Protein AF-A0A1V9QRN5-F1 (afdb_monomer_lite)

pLDDT: mean 92.98, std 9.52, range [42.5, 98.44]

Structure (mmCIF, N/CA/C/O backbone):
data_AF-A0A1V9QRN5-F1
#
_entry.id   AF-A0A1V9QRN5-F1
#
loop_
_atom_site.group_PDB
_atom_site.id
_atom_site.type_symbol
_atom_site.label_atom_id
_atom_site.label_alt_id
_atom_site.label_comp_id
_atom_site.label_asym_id
_atom_site.label_entity_id
_atom_site.label_seq_id
_atom_site.pdbx_PDB_ins_code
_atom_site.Cartn_x
_atom_site.Cartn_y
_atom_site.Cartn_z
_atom_site.occupancy
_atom_site.B_iso_or_equiv
_atom_site.auth_seq_id
_atom_site.auth_comp_id
_atom_site.auth_asym_id
_atom_site.auth_atom_id
_atom_site.pdbx_PDB_model_num
ATOM 1 N N . MET A 1 1 ? -8.499 -11.052 21.221 1.00 52.09 1 MET A N 1
ATOM 2 C CA . MET A 1 1 ? -7.236 -10.280 21.320 1.00 52.09 1 MET A CA 1
ATOM 3 C C . MET A 1 1 ? -6.297 -10.423 20.115 1.00 52.09 1 MET A C 1
ATOM 5 O O . MET A 1 1 ? -5.661 -9.437 19.783 1.00 52.09 1 MET A O 1
ATOM 9 N N . LEU A 1 2 ? -6.206 -11.569 19.418 1.00 62.78 2 LEU A N 1
ATOM 10 C CA . LEU A 1 2 ? -5.255 -11.760 18.296 1.00 62.78 2 LEU A CA 1
ATOM 11 C C . LEU A 1 2 ? -5.504 -10.885 17.044 1.00 62.78 2 LEU A C 1
ATOM 13 O O . LEU A 1 2 ? -4.561 -10.585 16.314 1.00 62.78 2 LEU A O 1
ATOM 17 N N . TYR A 1 3 ? -6.746 -10.463 16.788 1.00 76.75 3 TYR A N 1
ATOM 18 C CA . TYR A 1 3 ? -7.107 -9.737 15.561 1.00 76.75 3 TYR A CA 1
ATOM 19 C C . TYR A 1 3 ? -6.719 -8.249 15.584 1.00 76.75 3 TYR A C 1
ATOM 21 O O . TYR A 1 3 ? -6.233 -7.743 14.575 1.00 76.75 3 TYR A O 1
ATOM 29 N N . ASN A 1 4 ? -6.800 -7.580 16.741 1.00 78.38 4 ASN A N 1
ATOM 30 C CA . ASN A 1 4 ? -6.390 -6.174 16.878 1.00 78.38 4 ASN A CA 1
ATOM 31 C C . ASN A 1 4 ? -4.873 -6.011 16.678 1.00 78.38 4 ASN A C 1
ATOM 33 O O . ASN A 1 4 ? -4.435 -5.037 16.074 1.00 78.38 4 ASN A O 1
ATOM 37 N N . LEU A 1 5 ? -4.064 -6.987 17.117 1.00 86.19 5 LEU A N 1
ATOM 38 C CA . LEU A 1 5 ? -2.610 -6.953 16.929 1.00 86.19 5 LEU A CA 1
ATOM 39 C C . LEU A 1 5 ? -2.227 -7.041 15.445 1.00 86.19 5 LEU A C 1
ATOM 41 O O . LEU A 1 5 ? -1.400 -6.261 14.980 1.00 86.19 5 LEU A O 1
ATOM 45 N N . LYS A 1 6 ? -2.859 -7.950 14.691 1.00 92.12 6 LYS A N 1
ATOM 46 C CA . LYS A 1 6 ? -2.641 -8.074 13.241 1.00 92.12 6 LYS A CA 1
ATOM 47 C C . LYS A 1 6 ? -3.101 -6.823 12.493 1.00 92.12 6 LYS A C 1
ATOM 49 O O . LYS A 1 6 ? -2.377 -6.331 11.633 1.00 92.12 6 LYS A O 1
ATOM 54 N N . LEU A 1 7 ? -4.261 -6.276 12.865 1.00 94.75 7 LEU A N 1
ATOM 55 C CA . LEU A 1 7 ? -4.785 -5.037 12.290 1.00 94.75 7 LEU A CA 1
ATOM 56 C C . LEU A 1 7 ? -3.834 -3.860 12.550 1.00 94.75 7 LEU A C 1
ATOM 58 O O . LEU A 1 7 ? -3.527 -3.103 11.634 1.00 94.75 7 LEU A O 1
ATOM 62 N N . ARG A 1 8 ? -3.289 -3.758 13.771 1.00 95.75 8 ARG A N 1
ATOM 63 C CA . ARG A 1 8 ? -2.294 -2.742 14.141 1.00 95.75 8 ARG A CA 1
ATOM 64 C C . ARG A 1 8 ? -0.999 -2.898 13.356 1.00 95.75 8 ARG A C 1
ATOM 66 O O . ARG A 1 8 ? -0.458 -1.904 12.884 1.00 95.75 8 ARG A O 1
ATOM 73 N N . GLN A 1 9 ? -0.498 -4.123 13.221 1.00 94.62 9 GLN A N 1
ATOM 74 C CA . GLN A 1 9 ? 0.712 -4.399 12.449 1.00 94.62 9 GLN A CA 1
ATOM 75 C C . GLN A 1 9 ? 0.540 -3.992 10.985 1.00 94.62 9 GLN A C 1
ATOM 77 O O . GLN A 1 9 ? 1.388 -3.282 10.461 1.00 94.62 9 GLN A O 1
ATOM 82 N N . ALA A 1 10 ? -0.571 -4.370 10.351 1.00 95.06 10 ALA A N 1
ATOM 83 C CA . ALA A 1 10 ? -0.856 -4.016 8.964 1.00 95.06 10 ALA A CA 1
ATOM 84 C C . ALA A 1 10 ? -1.135 -2.513 8.767 1.00 95.06 10 ALA A C 1
ATOM 86 O O . ALA A 1 10 ? -0.766 -1.951 7.739 1.00 95.06 10 ALA A O 1
ATOM 87 N N . PHE A 1 11 ? -1.726 -1.840 9.759 1.00 96.12 11 PHE A N 1
ATOM 88 C CA . PHE A 1 11 ? -1.852 -0.381 9.768 1.00 96.12 11 PHE A CA 1
ATOM 89 C C . PHE A 1 11 ? -0.480 0.307 9.818 1.00 96.12 11 PHE A C 1
ATOM 91 O O . PHE A 1 11 ? -0.211 1.219 9.041 1.00 96.12 11 PHE A O 1
ATOM 98 N N . ASN A 1 12 ? 0.407 -0.153 10.703 1.00 95.75 12 ASN A N 1
ATOM 99 C CA . ASN A 1 12 ? 1.768 0.372 10.833 1.00 95.75 12 ASN A CA 1
ATOM 100 C C . ASN A 1 12 ? 2.654 0.049 9.618 1.00 95.75 12 ASN A C 1
ATOM 102 O O . ASN A 1 12 ? 3.561 0.815 9.314 1.00 95.75 12 ASN A O 1
ATOM 106 N N . ASP A 1 13 ? 2.379 -1.055 8.924 1.00 95.44 13 ASP A N 1
ATOM 107 C CA . ASP A 1 13 ? 3.045 -1.461 7.678 1.00 95.44 13 ASP A CA 1
ATOM 108 C C . ASP A 1 13 ? 2.444 -0.792 6.429 1.00 95.44 13 ASP A C 1
ATOM 110 O O . ASP A 1 13 ? 2.807 -1.130 5.312 1.00 95.44 13 ASP A O 1
ATOM 114 N N . GLU A 1 14 ? 1.504 0.146 6.596 1.00 95.50 14 GLU A N 1
ATOM 115 C CA . GLU A 1 14 ? 0.865 0.891 5.498 1.00 95.50 14 GLU A CA 1
ATOM 116 C C . GLU A 1 14 ? 0.022 0.029 4.540 1.00 95.50 14 GLU A C 1
ATOM 118 O O . GLU A 1 14 ? -0.428 0.499 3.492 1.00 95.50 14 GLU A O 1
ATOM 123 N N . LYS A 1 15 ? -0.259 -1.220 4.928 1.00 95.44 15 LYS A N 1
ATOM 124 C CA . LYS A 1 15 ? -1.118 -2.144 4.182 1.00 95.44 15 LYS A CA 1
ATOM 125 C C . LYS A 1 15 ? -2.592 -1.767 4.289 1.00 95.44 15 LYS A C 1
ATOM 127 O O . LYS A 1 15 ? -3.331 -1.908 3.318 1.00 95.44 15 LYS A O 1
ATOM 132 N N . TYR A 1 16 ? -3.025 -1.281 5.452 1.00 96.12 16 TYR A N 1
ATOM 133 C CA . TYR A 1 16 ? -4.402 -0.834 5.663 1.00 96.12 16 TYR A CA 1
ATOM 134 C C . TYR A 1 16 ? -4.445 0.637 6.058 1.00 96.12 16 TYR A C 1
ATOM 136 O O . TYR A 1 16 ? -3.956 1.026 7.117 1.00 96.12 16 TYR A O 1
ATOM 144 N N . ASN A 1 17 ? -5.078 1.446 5.220 1.00 95.31 17 ASN A N 1
ATOM 145 C CA . ASN A 1 17 ? -5.406 2.845 5.478 1.00 95.31 17 ASN A CA 1
ATOM 146 C C . ASN A 1 17 ? -6.889 2.989 5.852 1.00 95.31 17 ASN A C 1
ATOM 148 O O . ASN A 1 17 ? -7.236 3.799 6.709 1.00 95.31 17 ASN A O 1
ATOM 152 N N . THR A 1 18 ? -7.753 2.158 5.263 1.00 97.06 18 THR A N 1
ATOM 153 C CA . THR A 1 18 ? -9.206 2.190 5.474 1.00 97.06 18 THR A CA 1
ATOM 154 C C . THR A 1 18 ? -9.734 0.884 6.064 1.00 97.06 18 THR A C 1
ATOM 156 O O . THR A 1 18 ? -9.129 -0.185 5.927 1.00 97.06 18 THR A O 1
ATOM 159 N N . ILE A 1 19 ? -10.915 0.950 6.682 1.00 97.25 19 ILE A N 1
ATOM 160 C CA . ILE A 1 19 ? -11.643 -0.240 7.150 1.00 97.25 19 ILE A CA 1
ATOM 161 C C . ILE A 1 19 ? -11.963 -1.165 5.967 1.00 97.25 19 ILE A C 1
ATOM 163 O O . ILE A 1 19 ? -11.829 -2.381 6.085 1.00 97.25 19 ILE A O 1
ATOM 167 N N . SER A 1 20 ? -12.328 -0.605 4.811 1.00 96.19 20 SER A N 1
ATOM 168 C CA . SER A 1 20 ? -12.669 -1.374 3.609 1.00 96.19 20 SER A CA 1
ATOM 169 C C . SER A 1 20 ? -11.482 -2.170 3.059 1.00 96.19 20 SER A C 1
ATOM 171 O O . SER A 1 20 ? -11.657 -3.317 2.653 1.00 96.19 20 SER A O 1
ATOM 173 N N . GLN A 1 21 ? -10.267 -1.609 3.091 1.00 95.06 21 GLN A N 1
ATOM 174 C CA . GLN A 1 21 ? -9.046 -2.323 2.694 1.00 95.06 21 GLN A CA 1
ATOM 175 C C . GLN A 1 21 ? -8.782 -3.522 3.611 1.00 95.06 21 GLN A C 1
ATOM 177 O O . GLN A 1 21 ? -8.569 -4.636 3.133 1.00 95.06 21 GLN A O 1
ATOM 182 N N . ALA A 1 22 ? -8.870 -3.312 4.926 1.00 95.38 22 ALA A N 1
ATOM 183 C CA . ALA A 1 22 ? -8.710 -4.380 5.905 1.00 95.38 22 ALA A CA 1
ATOM 184 C C . ALA A 1 22 ? -9.814 -5.449 5.791 1.00 95.38 22 ALA A C 1
ATOM 186 O O . ALA A 1 22 ? -9.524 -6.642 5.849 1.00 95.38 22 ALA A O 1
ATOM 187 N N . ALA A 1 23 ? -11.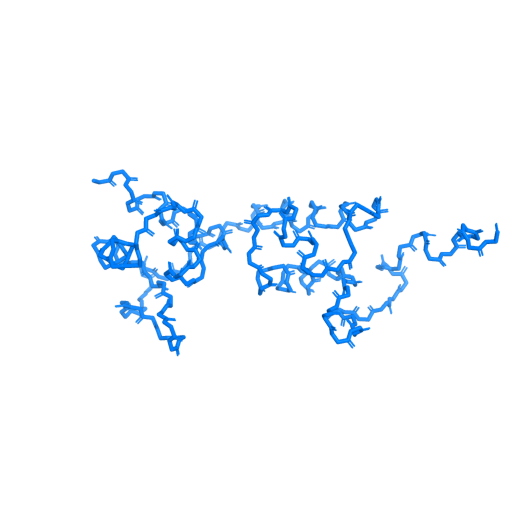071 -5.056 5.577 1.00 95.44 23 ALA A N 1
ATOM 188 C CA . ALA A 1 23 ? -12.186 -5.979 5.360 1.00 95.44 23 ALA A CA 1
ATOM 189 C C . ALA A 1 23 ? -11.969 -6.853 4.115 1.00 95.44 23 ALA A C 1
ATOM 191 O O . ALA A 1 23 ? -12.091 -8.075 4.192 1.00 95.44 23 ALA A O 1
ATOM 192 N N . LYS A 1 24 ? -11.557 -6.244 2.994 1.00 93.06 24 LYS A N 1
ATOM 193 C CA . LYS A 1 24 ? -11.262 -6.954 1.742 1.00 93.06 24 LYS A CA 1
ATOM 194 C C . LYS A 1 24 ? -10.138 -7.980 1.903 1.00 93.06 24 LYS A C 1
ATOM 196 O O . LYS A 1 24 ? -10.293 -9.109 1.454 1.00 93.06 24 LYS A O 1
ATOM 201 N N . ASP A 1 25 ? -9.026 -7.602 2.532 1.00 91.44 25 ASP A N 1
ATOM 202 C CA . ASP A 1 25 ? -7.854 -8.482 2.676 1.00 91.44 25 ASP A CA 1
ATOM 203 C C . ASP A 1 25 ? -8.083 -9.601 3.703 1.00 91.44 25 ASP A C 1
ATOM 205 O O . ASP A 1 25 ? -7.593 -10.714 3.537 1.00 91.44 25 ASP A O 1
ATOM 209 N N . THR A 1 26 ? -8.849 -9.329 4.763 1.00 91.56 26 THR A N 1
ATOM 210 C CA . THR A 1 26 ? -9.098 -10.310 5.831 1.00 91.56 26 THR A CA 1
ATOM 211 C C . THR A 1 26 ? -10.314 -11.207 5.580 1.00 91.56 26 THR A C 1
ATOM 213 O O . THR A 1 26 ? -10.463 -12.220 6.262 1.00 91.56 26 THR A O 1
ATOM 216 N N . GLY A 1 27 ? -11.193 -10.841 4.640 1.00 93.31 27 GLY A N 1
ATOM 217 C CA . GLY A 1 27 ? -12.444 -11.547 4.344 1.00 93.31 27 GLY A CA 1
ATOM 218 C C . GLY A 1 27 ? -13.568 -11.311 5.361 1.00 93.31 27 GLY A C 1
ATOM 219 O O . GLY A 1 27 ? -14.633 -11.918 5.250 1.00 93.31 27 GLY A O 1
ATOM 220 N N . TYR A 1 28 ? -13.360 -10.439 6.352 1.00 95.19 28 TYR A N 1
ATOM 221 C CA . TYR A 1 28 ? -14.383 -10.084 7.335 1.00 95.19 28 TYR A CA 1
ATOM 222 C C . TYR A 1 28 ? -15.241 -8.912 6.867 1.00 95.19 28 TYR A C 1
ATOM 224 O O . TYR A 1 28 ? -14.849 -8.102 6.030 1.00 95.19 28 TYR A O 1
ATOM 232 N N . THR A 1 29 ? -16.429 -8.789 7.458 1.00 96.62 29 THR A N 1
ATOM 233 C CA . THR A 1 29 ? -17.316 -7.662 7.172 1.00 96.62 29 THR A CA 1
ATOM 234 C C . THR A 1 29 ? -16.717 -6.348 7.667 1.00 96.62 29 THR A C 1
ATOM 236 O O . THR A 1 29 ? -15.993 -6.300 8.667 1.00 96.62 29 THR A O 1
ATOM 239 N N . TYR A 1 30 ? -17.104 -5.254 7.010 1.00 97.06 30 TYR A N 1
ATOM 240 C CA . TYR A 1 30 ? -16.744 -3.898 7.418 1.00 97.06 30 TYR A CA 1
ATOM 241 C C . TYR A 1 30 ? -17.038 -3.639 8.906 1.00 97.06 30 TYR A C 1
ATOM 243 O O . TYR A 1 30 ? -16.185 -3.125 9.622 1.00 97.06 30 TYR A O 1
ATOM 251 N N . GLN A 1 31 ? -18.215 -4.048 9.401 1.00 97.06 31 GLN A N 1
ATOM 252 C CA . GLN A 1 31 ? -18.615 -3.827 10.798 1.00 97.06 31 GLN A CA 1
ATOM 253 C C . GLN A 1 31 ? -17.733 -4.589 11.795 1.00 97.06 31 GLN A C 1
ATOM 255 O O . GLN A 1 31 ? -17.407 -4.065 12.860 1.00 97.06 31 GLN A O 1
ATOM 260 N N . THR A 1 32 ? -17.298 -5.800 11.441 1.00 95.81 32 THR A N 1
ATOM 261 C CA . THR A 1 32 ? -16.373 -6.584 12.268 1.00 95.81 32 THR A CA 1
ATOM 262 C C . THR A 1 32 ? -15.014 -5.896 12.371 1.00 95.81 32 THR A C 1
ATOM 264 O O . THR A 1 32 ? -14.501 -5.713 13.474 1.00 95.81 32 THR A O 1
ATOM 267 N N . VAL A 1 33 ? -14.455 -5.447 11.244 1.00 96.81 33 VAL A N 1
ATOM 268 C CA . VAL A 1 33 ? -13.170 -4.730 11.229 1.00 96.81 33 VAL A CA 1
ATOM 269 C C . VAL A 1 33 ? -13.277 -3.379 11.933 1.00 96.81 33 VAL A C 1
ATOM 271 O O . VAL A 1 33 ? -12.390 -3.028 12.706 1.00 96.81 33 VAL A O 1
ATOM 274 N N . LYS A 1 34 ? -14.380 -2.647 11.736 1.00 97.25 34 LYS A N 1
ATOM 275 C CA . LYS A 1 34 ? -14.678 -1.398 12.446 1.00 97.25 34 LYS A CA 1
ATOM 276 C C . LYS A 1 34 ? -14.639 -1.598 13.959 1.00 97.25 34 LYS A C 1
ATOM 278 O O . LYS A 1 34 ? -13.989 -0.825 14.656 1.00 97.25 34 LYS A O 1
ATOM 283 N N . LYS A 1 35 ? -15.283 -2.656 14.463 1.00 96.25 35 LYS A N 1
ATOM 284 C CA . LYS A 1 35 ? -15.253 -2.997 15.889 1.00 96.25 35 LYS A CA 1
ATOM 285 C C . LYS A 1 35 ? -13.829 -3.274 16.373 1.00 96.25 35 LYS A C 1
ATOM 287 O O . LYS A 1 35 ? -13.426 -2.720 17.384 1.00 96.25 35 LYS A O 1
ATOM 292 N N . TRP A 1 36 ? -13.045 -4.063 15.640 1.00 95.69 36 TRP A N 1
ATOM 293 C CA . TRP A 1 36 ? -11.646 -4.330 16.001 1.00 95.69 36 TRP A CA 1
ATOM 294 C C . TRP A 1 36 ? -10.763 -3.084 15.984 1.00 95.69 36 TRP A C 1
ATOM 296 O O . TRP A 1 36 ? -9.886 -2.951 16.834 1.00 95.69 36 TRP A O 1
ATOM 306 N N . ALA A 1 37 ? -10.988 -2.178 15.032 1.00 96.44 37 ALA A N 1
ATOM 307 C CA . ALA A 1 37 ? -10.285 -0.907 14.965 1.00 96.44 37 ALA A CA 1
ATOM 308 C C . ALA A 1 37 ? -10.602 -0.050 16.196 1.00 96.44 37 ALA A C 1
ATOM 310 O O . ALA A 1 37 ? -9.678 0.436 16.833 1.00 96.44 37 ALA A O 1
ATOM 311 N N . ILE A 1 38 ? -11.874 0.053 16.592 1.00 96.25 38 ILE A N 1
ATOM 312 C CA . ILE A 1 38 ? -12.287 0.769 17.810 1.00 96.25 38 ILE A CA 1
ATOM 313 C C . ILE A 1 38 ? -11.701 0.101 19.063 1.00 96.25 38 ILE A C 1
ATOM 315 O O . ILE A 1 38 ? -11.034 0.762 19.853 1.00 96.25 38 ILE A O 1
ATOM 319 N N . ASP A 1 39 ? -11.874 -1.215 19.215 1.00 95.19 39 ASP A N 1
ATOM 320 C CA . ASP A 1 39 ? -11.381 -1.983 20.369 1.00 95.19 39 ASP A CA 1
ATOM 321 C C . ASP A 1 39 ? -9.841 -1.958 20.480 1.00 95.19 39 ASP A C 1
ATOM 323 O O . ASP A 1 39 ? -9.281 -2.169 21.553 1.00 95.19 39 ASP A O 1
ATOM 327 N N . GLY A 1 40 ? -9.138 -1.778 19.358 1.00 94.69 40 GLY A N 1
ATOM 328 C CA . GLY A 1 40 ? -7.677 -1.685 19.276 1.00 94.69 40 GLY A CA 1
ATOM 329 C C . GLY A 1 40 ? -7.134 -0.255 19.217 1.00 94.69 40 GLY A C 1
ATOM 330 O O . GLY A 1 40 ? -5.928 -0.089 18.991 1.00 94.69 40 GLY A O 1
ATOM 331 N N . ASP A 1 41 ? -8.012 0.742 19.353 1.00 96.62 41 ASP A N 1
ATOM 332 C CA . ASP A 1 41 ? -7.721 2.169 19.205 1.00 96.62 41 ASP A CA 1
ATOM 333 C C . ASP A 1 41 ? -6.945 2.487 17.908 1.00 96.62 41 ASP A C 1
ATOM 335 O O . ASP A 1 41 ? -5.937 3.177 17.901 1.00 96.62 41 ASP A O 1
ATOM 339 N N . ILE A 1 42 ? -7.326 1.890 16.778 1.00 97.12 42 ILE A N 1
ATOM 340 C CA . ILE A 1 42 ? -6.616 2.001 15.495 1.00 97.12 42 ILE A CA 1
ATOM 341 C C . ILE A 1 42 ? -7.332 3.024 14.603 1.00 97.12 42 ILE A C 1
ATOM 343 O O . ILE A 1 42 ? -8.463 2.756 14.187 1.00 97.12 42 ILE A O 1
ATOM 347 N N . PRO A 1 43 ? -6.689 4.151 14.243 1.00 97.44 43 PRO A N 1
ATOM 348 C CA . PRO A 1 43 ? -7.298 5.210 13.439 1.00 97.44 43 PRO A CA 1
ATOM 349 C C . PRO A 1 43 ? -7.343 4.854 11.944 1.00 97.44 43 PRO A C 1
ATOM 351 O O . PRO A 1 43 ? -6.715 5.498 11.105 1.00 97.44 43 PRO A O 1
ATOM 354 N N . LEU A 1 44 ? -8.072 3.786 11.601 1.00 97.44 44 LEU A N 1
ATOM 355 C CA . LEU A 1 44 ? -8.443 3.487 10.218 1.00 97.44 44 LEU A CA 1
ATOM 356 C C . LEU A 1 44 ? -9.510 4.468 9.739 1.00 97.44 44 LEU A C 1
ATOM 358 O O . LEU A 1 44 ? -10.397 4.858 10.502 1.00 97.44 44 LEU A O 1
ATOM 362 N N . LEU A 1 45 ? -9.445 4.811 8.456 1.00 97.75 45 LEU A N 1
ATOM 363 C CA . LEU A 1 45 ? -10.426 5.682 7.824 1.00 97.75 45 LEU A CA 1
ATOM 364 C C . LEU A 1 45 ? -11.707 4.915 7.471 1.00 97.75 45 LEU A C 1
ATOM 366 O O . LEU A 1 45 ? -11.666 3.757 7.033 1.00 97.75 45 LEU A O 1
ATOM 370 N N . ASP A 1 46 ? -12.843 5.577 7.654 1.00 96.75 46 ASP A N 1
ATOM 371 C CA . ASP A 1 46 ? -14.145 5.135 7.179 1.00 96.75 46 ASP A CA 1
ATOM 372 C C . ASP A 1 46 ? -14.344 5.433 5.680 1.00 96.75 46 ASP A C 1
ATOM 374 O O . ASP A 1 46 ? -13.418 5.821 4.966 1.00 96.75 46 ASP A O 1
ATOM 378 N N . GLU A 1 47 ? -15.559 5.206 5.180 1.00 94.62 47 GLU A N 1
ATOM 379 C CA . GLU A 1 47 ? -15.917 5.443 3.774 1.00 94.62 47 GLU A CA 1
ATOM 380 C C . GLU A 1 47 ? -15.886 6.924 3.364 1.00 94.62 47 GLU A C 1
ATOM 382 O O . GLU A 1 47 ? -15.770 7.227 2.180 1.00 94.62 47 GLU A O 1
ATOM 387 N N . ASN A 1 48 ? -15.917 7.839 4.336 1.00 95.12 48 ASN A N 1
ATOM 388 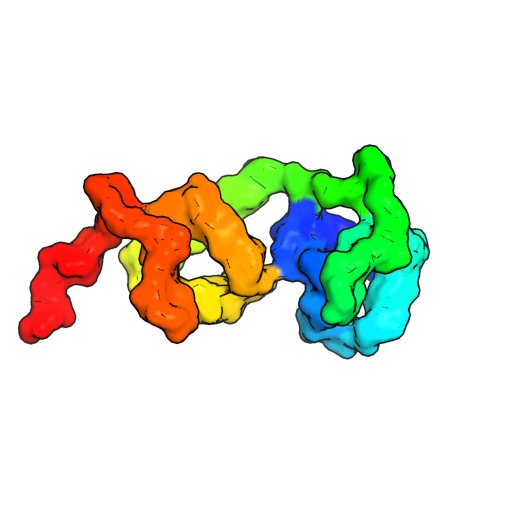C CA . ASN A 1 48 ? -15.846 9.283 4.131 1.00 95.12 48 ASN A CA 1
ATOM 389 C C . ASN A 1 48 ? -14.420 9.826 4.324 1.00 95.12 48 ASN A C 1
ATOM 391 O O . ASN A 1 48 ? -14.224 11.039 4.376 1.00 95.12 48 ASN A O 1
ATOM 395 N N . GLY A 1 49 ? -13.423 8.951 4.495 1.00 94.31 49 GLY A N 1
ATOM 396 C CA . GLY A 1 49 ? -12.050 9.359 4.787 1.00 94.31 49 GLY A CA 1
ATOM 397 C C . GLY A 1 49 ? -11.858 9.908 6.205 1.00 94.31 49 GLY A C 1
ATOM 398 O O . GLY A 1 49 ? -10.846 10.552 6.473 1.00 94.31 49 GLY A O 1
ATOM 399 N N . THR A 1 50 ? -12.801 9.667 7.120 1.00 96.69 50 THR A N 1
ATOM 400 C CA . THR A 1 50 ? -12.723 10.117 8.515 1.00 96.69 50 THR A CA 1
ATOM 401 C C . THR A 1 50 ? -12.179 9.005 9.402 1.00 96.69 50 THR A C 1
ATOM 403 O O . THR A 1 50 ? -12.578 7.848 9.291 1.00 96.69 50 THR A O 1
ATOM 406 N N . SER A 1 51 ? -11.257 9.339 10.305 1.00 97.12 51 SER A N 1
ATOM 407 C CA . SER A 1 51 ? -10.716 8.364 11.255 1.00 97.12 51 SER A CA 1
ATOM 408 C C . SER A 1 51 ? -11.797 7.866 12.217 1.00 97.12 51 SER A C 1
ATOM 410 O O . SER A 1 51 ? -12.495 8.667 12.838 1.00 97.12 51 SER A O 1
ATOM 412 N N . ILE A 1 52 ? -11.904 6.545 12.385 1.00 96.56 52 ILE A N 1
ATOM 413 C CA . ILE A 1 52 ? -12.960 5.936 13.208 1.00 96.56 52 ILE A CA 1
ATOM 414 C C . ILE A 1 52 ? -12.749 6.105 14.718 1.00 96.56 52 ILE A C 1
ATOM 416 O O . ILE A 1 52 ? -13.691 5.991 15.502 1.00 96.56 52 ILE A O 1
ATOM 420 N N . VAL A 1 53 ? -11.513 6.391 15.119 1.00 96.19 53 VAL A N 1
ATOM 421 C CA . VAL A 1 53 ? -11.146 6.834 16.466 1.00 96.19 53 VAL A CA 1
ATOM 422 C C . VAL A 1 53 ? -10.365 8.141 16.363 1.00 96.19 53 VAL A C 1
ATOM 424 O O . VAL A 1 53 ? -9.724 8.417 15.346 1.00 96.19 53 VAL A O 1
ATOM 427 N N . LYS A 1 54 ? -10.409 8.972 17.406 1.00 96.88 54 LYS A N 1
ATOM 428 C CA . LYS A 1 54 ? -9.635 10.219 17.443 1.00 96.88 54 LYS A CA 1
ATOM 429 C C . LYS A 1 54 ? -8.141 9.892 17.407 1.00 96.88 54 LYS A C 1
ATOM 431 O O . LYS A 1 54 ? -7.685 9.061 18.182 1.00 96.88 54 LYS A O 1
ATOM 436 N N . ILE A 1 55 ? -7.388 10.567 16.544 1.00 97.25 55 ILE A N 1
ATOM 437 C CA . ILE A 1 55 ? -5.936 10.379 16.461 1.00 97.25 55 ILE A CA 1
ATOM 438 C C . ILE A 1 55 ? -5.266 11.019 17.685 1.00 97.25 55 ILE A C 1
ATOM 440 O O . ILE A 1 55 ? -5.559 12.164 18.039 1.00 97.25 55 ILE A O 1
ATOM 444 N N . THR A 1 56 ? -4.373 10.268 18.322 1.00 96.94 56 THR A N 1
ATOM 445 C CA . THR A 1 56 ? -3.547 10.652 19.471 1.00 96.94 56 THR A CA 1
ATOM 446 C C . THR A 1 56 ? -2.093 10.243 19.223 1.00 96.94 56 THR A C 1
ATOM 448 O O . THR A 1 56 ? -1.800 9.464 18.314 1.00 96.94 56 THR A O 1
ATOM 451 N N . GLU A 1 57 ? -1.162 10.737 20.042 1.00 95.25 57 GLU A N 1
ATOM 452 C CA . GLU A 1 57 ? 0.260 10.374 19.934 1.00 95.25 57 GLU A CA 1
ATOM 453 C C . GLU A 1 57 ? 0.519 8.870 20.122 1.00 95.25 57 GLU A C 1
ATOM 455 O O . GLU A 1 57 ? 1.437 8.307 19.517 1.00 95.25 57 GLU A O 1
ATOM 460 N N . ASP A 1 58 ? -0.316 8.204 20.921 1.00 93.69 58 ASP A N 1
ATOM 461 C CA . ASP A 1 58 ? -0.187 6.779 21.219 1.00 93.69 58 ASP A CA 1
ATOM 462 C C . ASP A 1 58 ? -0.684 5.894 20.079 1.00 93.69 58 ASP A C 1
ATOM 464 O O . ASP A 1 58 ? -0.098 4.837 19.804 1.00 93.69 58 ASP A O 1
ATOM 468 N N . ASN A 1 59 ? -1.755 6.337 19.419 1.00 94.69 59 ASN A N 1
ATOM 469 C CA . ASN A 1 59 ? -2.534 5.523 18.501 1.00 94.69 59 ASN A CA 1
ATOM 470 C C . ASN A 1 59 ? -2.276 5.830 17.021 1.00 94.69 59 ASN A C 1
ATOM 472 O O . ASN A 1 59 ? -2.638 5.020 16.156 1.00 94.69 59 ASN A O 1
ATOM 476 N N . GLN A 1 60 ? -1.611 6.956 16.740 1.00 95.31 60 GLN A N 1
ATOM 477 C CA . GLN A 1 60 ? -1.154 7.313 15.406 1.00 95.31 60 GLN A CA 1
ATOM 478 C C . GLN A 1 60 ? -0.277 6.213 14.807 1.00 95.31 60 GLN A C 1
ATOM 480 O O . GLN A 1 60 ? 0.296 5.358 15.492 1.00 95.31 60 GLN A O 1
ATOM 485 N N . ARG A 1 61 ? -0.180 6.229 13.480 1.00 94.56 61 ARG A N 1
ATOM 486 C CA . ARG A 1 61 ? 0.595 5.238 12.744 1.00 94.56 61 ARG A CA 1
ATOM 487 C C . ARG A 1 61 ? 2.069 5.313 13.132 1.00 94.56 61 ARG A C 1
ATOM 489 O O . ARG A 1 61 ? 2.690 6.363 13.019 1.00 94.56 61 ARG A O 1
ATOM 496 N N . LYS A 1 62 ? 2.637 4.171 13.519 1.00 94.75 62 LYS A N 1
ATOM 497 C CA . LYS A 1 62 ? 4.065 4.024 13.830 1.00 94.75 62 LYS A CA 1
ATOM 498 C C . LYS A 1 62 ? 4.726 3.250 12.701 1.00 94.75 62 LYS A C 1
ATOM 500 O O . LYS A 1 62 ? 4.805 2.023 12.762 1.00 94.75 62 LYS A O 1
ATOM 505 N N . VAL A 1 63 ? 5.122 3.957 11.643 1.00 93.19 63 VAL A N 1
ATOM 506 C CA . VAL A 1 63 ? 5.721 3.308 10.472 1.00 93.19 63 VAL A CA 1
ATOM 507 C C . VAL A 1 63 ? 7.140 2.853 10.783 1.00 93.19 63 VAL A C 1
ATOM 509 O O . VAL A 1 63 ? 7.936 3.595 11.350 1.00 93.19 63 VAL A O 1
ATOM 512 N N . ASN A 1 64 ? 7.453 1.616 10.403 1.00 91.62 64 ASN A N 1
ATOM 513 C CA . ASN A 1 64 ? 8.806 1.092 10.479 1.00 91.62 64 ASN A CA 1
ATOM 514 C C . ASN A 1 64 ? 9.585 1.515 9.226 1.00 91.62 64 ASN A C 1
ATOM 516 O O . ASN A 1 64 ? 9.389 0.946 8.153 1.00 91.62 64 ASN A O 1
ATOM 520 N N . GLU A 1 65 ? 10.476 2.495 9.375 1.00 92.44 65 GLU A N 1
ATOM 521 C CA . GLU 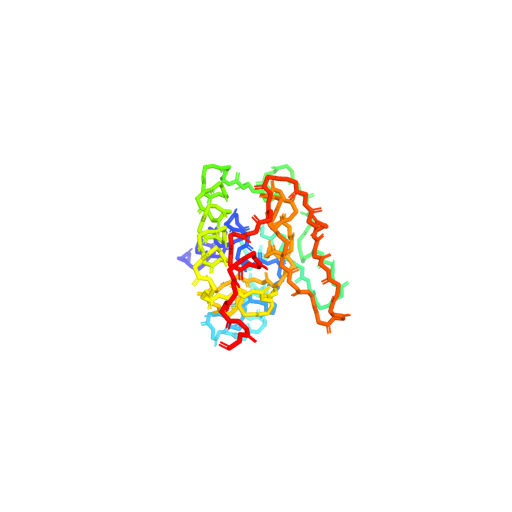A 1 65 ? 11.265 3.050 8.267 1.00 92.44 65 GLU A CA 1
ATOM 522 C C . GLU A 1 65 ? 12.076 1.988 7.523 1.00 92.44 65 GLU A C 1
ATOM 524 O O . GLU A 1 65 ? 12.102 1.984 6.295 1.00 92.44 65 GLU A O 1
ATOM 529 N N . LYS A 1 66 ? 12.670 1.031 8.244 1.00 94.25 66 LYS A N 1
ATOM 530 C CA . LYS A 1 66 ? 13.439 -0.052 7.624 1.00 94.25 66 LYS A CA 1
ATOM 531 C C . LYS A 1 66 ? 12.563 -0.897 6.698 1.00 94.25 66 LYS A C 1
ATOM 533 O O . LYS A 1 66 ? 12.951 -1.153 5.563 1.00 94.25 66 LYS A O 1
ATOM 538 N N . ARG A 1 67 ? 11.368 -1.289 7.156 1.00 94.06 67 ARG A N 1
ATOM 539 C CA . ARG A 1 67 ? 10.428 -2.064 6.325 1.00 94.06 67 ARG A CA 1
ATOM 540 C C . ARG A 1 67 ? 9.923 -1.253 5.141 1.00 94.06 67 ARG A C 1
ATOM 542 O O . ARG A 1 67 ? 9.815 -1.788 4.047 1.00 94.06 67 ARG A O 1
ATOM 549 N N . ARG A 1 68 ? 9.671 0.044 5.328 1.00 95.88 68 ARG A N 1
ATOM 550 C CA . ARG A 1 68 ? 9.296 0.924 4.217 1.00 95.88 68 ARG A CA 1
ATOM 551 C C . ARG A 1 68 ? 10.388 0.970 3.145 1.00 95.88 68 ARG A C 1
ATOM 553 O O . ARG A 1 68 ? 10.073 0.845 1.968 1.00 95.88 68 ARG A O 1
ATOM 560 N N . ILE A 1 69 ? 11.656 1.101 3.537 1.00 96.94 69 ILE A N 1
ATOM 561 C CA . ILE A 1 69 ? 12.787 1.066 2.597 1.00 96.94 69 ILE A CA 1
ATOM 562 C C . ILE A 1 69 ? 12.839 -0.282 1.863 1.00 96.94 69 ILE A C 1
ATOM 564 O O . ILE A 1 69 ? 13.023 -0.307 0.650 1.00 96.94 69 ILE A O 1
ATOM 568 N N . GLU A 1 70 ? 12.628 -1.402 2.563 1.00 97.19 70 GLU A N 1
ATOM 569 C CA . GLU A 1 70 ? 12.534 -2.731 1.938 1.00 97.19 70 GLU A CA 1
ATOM 570 C C . GLU A 1 70 ? 11.402 -2.796 0.895 1.00 97.19 70 GLU A C 1
ATOM 572 O O . GLU A 1 70 ? 11.617 -3.290 -0.214 1.00 97.19 70 GLU A O 1
ATOM 577 N N . HIS A 1 71 ? 10.227 -2.236 1.203 1.00 97.81 71 HIS A N 1
ATOM 578 C CA . HIS A 1 71 ? 9.091 -2.161 0.278 1.00 97.81 71 HIS A CA 1
ATOM 579 C C . HIS A 1 71 ? 9.377 -1.285 -0.945 1.00 97.81 71 HIS A C 1
ATOM 581 O O . HIS A 1 71 ? 9.082 -1.691 -2.068 1.00 97.81 71 HIS A O 1
ATOM 587 N N . ILE A 1 72 ? 9.997 -0.117 -0.751 1.00 98.25 72 ILE A N 1
ATOM 588 C CA . ILE A 1 72 ? 10.402 0.786 -1.839 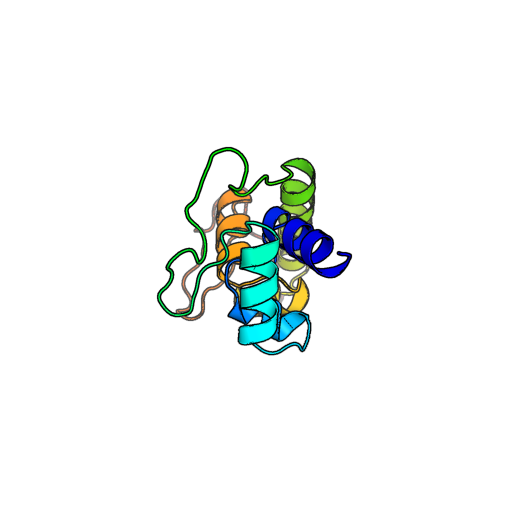1.00 98.25 72 ILE A CA 1
ATOM 589 C C . ILE A 1 72 ? 11.435 0.105 -2.742 1.00 98.25 72 ILE A C 1
ATOM 591 O O . ILE A 1 72 ? 11.289 0.117 -3.962 1.00 98.25 72 ILE A O 1
ATOM 595 N N . ASN A 1 73 ? 12.440 -0.556 -2.165 1.00 98.00 73 ASN A N 1
ATOM 596 C CA . ASN A 1 73 ? 13.432 -1.307 -2.933 1.00 98.00 73 ASN A CA 1
ATOM 597 C C . ASN A 1 73 ? 12.775 -2.427 -3.743 1.00 98.00 73 ASN A C 1
ATOM 599 O O . ASN A 1 73 ? 13.123 -2.631 -4.907 1.00 98.00 73 ASN A O 1
ATOM 603 N N . LYS A 1 74 ? 11.791 -3.123 -3.160 1.00 98.19 74 LYS A N 1
ATOM 604 C CA . LYS A 1 74 ? 11.050 -4.159 -3.879 1.00 98.19 74 LYS A CA 1
ATOM 605 C C . LYS A 1 74 ? 10.207 -3.582 -5.014 1.00 98.19 74 LYS A C 1
ATOM 607 O O . LYS A 1 74 ? 10.175 -4.169 -6.094 1.00 98.19 74 LYS A O 1
ATOM 612 N N . LEU A 1 75 ? 9.558 -2.439 -4.790 1.00 98.31 75 LEU A N 1
ATOM 613 C CA . LEU A 1 75 ? 8.820 -1.704 -5.816 1.00 98.31 75 LEU A CA 1
ATOM 614 C C . LEU A 1 75 ? 9.744 -1.289 -6.971 1.00 98.31 75 LEU A C 1
ATOM 616 O O . LEU A 1 75 ? 9.399 -1.472 -8.138 1.00 98.31 75 LEU A O 1
ATOM 620 N N . ASN A 1 76 ? 10.943 -0.806 -6.647 1.00 97.12 76 ASN A N 1
ATOM 621 C CA . ASN A 1 76 ? 11.938 -0.410 -7.634 1.00 97.12 76 ASN A CA 1
ATOM 622 C C . ASN A 1 76 ? 12.428 -1.609 -8.461 1.00 97.12 76 ASN A C 1
ATOM 624 O O . ASN A 1 76 ? 12.543 -1.525 -9.684 1.00 97.12 76 ASN A O 1
ATOM 628 N N . GLU A 1 77 ? 12.671 -2.743 -7.800 1.00 96.31 77 GLU A N 1
ATOM 629 C CA . GLU A 1 77 ? 13.092 -3.989 -8.439 1.00 96.31 77 GLU A CA 1
ATOM 630 C C . GLU A 1 77 ? 12.052 -4.486 -9.455 1.00 96.31 77 GLU A C 1
ATOM 632 O O . GLU A 1 77 ? 12.406 -4.777 -10.598 1.00 96.31 77 GLU A O 1
ATOM 637 N N . ILE A 1 78 ? 10.768 -4.566 -9.073 1.00 96.75 78 ILE A N 1
ATOM 638 C CA . ILE A 1 78 ? 9.717 -5.062 -9.981 1.00 96.75 78 ILE A CA 1
ATOM 639 C C . ILE A 1 78 ? 9.501 -4.129 -11.178 1.00 96.75 78 ILE A C 1
ATOM 641 O O . ILE A 1 78 ? 9.223 -4.611 -12.276 1.00 96.75 78 ILE A O 1
ATOM 645 N N . PHE A 1 79 ? 9.678 -2.818 -10.988 1.00 96.12 79 PHE A N 1
ATOM 646 C CA . PHE A 1 79 ? 9.610 -1.835 -12.064 1.00 96.12 79 PHE A CA 1
ATOM 647 C C . PHE A 1 79 ? 10.766 -2.016 -13.058 1.00 96.12 79 PHE A C 1
ATOM 649 O O . PHE A 1 79 ? 10.551 -2.168 -14.261 1.00 96.12 79 PHE A O 1
ATOM 656 N N . HIS A 1 80 ? 12.003 -2.100 -12.564 1.00 92.81 80 HIS A N 1
ATOM 657 C CA . HIS A 1 80 ? 13.190 -2.284 -13.406 1.00 92.81 80 HIS A CA 1
ATOM 658 C C . HIS A 1 80 ? 13.235 -3.646 -14.106 1.00 92.81 80 HIS A C 1
ATOM 660 O O . HIS A 1 80 ? 13.819 -3.769 -15.179 1.00 92.81 80 HIS A O 1
ATOM 666 N N . LYS A 1 81 ? 12.579 -4.667 -13.554 1.00 93.62 81 LYS A N 1
ATOM 667 C CA . LYS A 1 81 ? 12.413 -5.971 -14.210 1.00 93.62 81 LYS A CA 1
ATOM 668 C C . LYS A 1 81 ? 11.241 -6.028 -15.199 1.00 93.62 81 LYS A C 1
ATOM 670 O O . LYS A 1 81 ? 10.969 -7.104 -15.722 1.00 93.62 81 LYS A O 1
ATOM 675 N N . LYS A 1 82 ? 10.532 -4.914 -15.443 1.00 93.38 82 LYS A N 1
ATOM 676 C CA . LYS A 1 82 ? 9.281 -4.862 -16.231 1.00 93.38 82 LYS A CA 1
ATOM 677 C C . LYS A 1 82 ? 8.198 -5.832 -15.716 1.00 93.38 82 LYS A C 1
ATOM 679 O O . LYS A 1 82 ? 7.280 -6.188 -16.446 1.00 93.38 82 LYS A O 1
ATOM 684 N N . GLU A 1 83 ? 8.260 -6.256 -14.452 1.00 95.75 83 GLU A N 1
ATOM 685 C CA . GLU A 1 83 ? 7.271 -7.179 -13.881 1.00 95.75 83 GLU A CA 1
ATOM 686 C C . GLU A 1 83 ? 5.938 -6.486 -13.562 1.00 95.75 83 GLU A C 1
ATOM 688 O O . GLU A 1 83 ? 4.894 -7.138 -13.533 1.00 95.75 83 GLU A O 1
ATOM 693 N N . ALA A 1 84 ? 5.982 -5.184 -13.272 1.00 97.00 84 ALA A N 1
ATOM 694 C CA . ALA A 1 84 ? 4.828 -4.302 -13.139 1.00 97.00 84 ALA A CA 1
ATOM 695 C C . ALA A 1 84 ? 5.285 -2.848 -13.336 1.00 97.00 84 ALA A C 1
ATOM 697 O O . ALA A 1 84 ? 6.242 -2.420 -12.695 1.00 97.00 84 ALA A O 1
ATOM 698 N N . ILE A 1 85 ? 4.605 -2.099 -14.212 1.00 96.12 85 ILE A N 1
ATOM 699 C CA . ILE A 1 85 ? 4.975 -0.709 -14.558 1.00 96.12 85 ILE A CA 1
ATOM 700 C C . ILE A 1 85 ? 3.893 0.327 -14.228 1.00 96.12 85 ILE A C 1
ATOM 702 O O . ILE A 1 85 ? 4.166 1.524 -14.230 1.00 96.12 85 ILE A O 1
ATOM 706 N N . THR A 1 86 ? 2.667 -0.116 -13.941 1.00 97.94 86 THR A N 1
ATOM 707 C CA . THR A 1 86 ? 1.559 0.757 -13.535 1.00 97.94 86 THR A CA 1
ATOM 708 C C . THR A 1 86 ? 1.346 0.685 -12.027 1.00 97.94 86 THR A C 1
ATOM 710 O O . THR A 1 86 ? 1.605 -0.348 -11.404 1.00 97.94 86 THR A O 1
ATOM 713 N N . VAL A 1 87 ? 0.805 1.753 -11.437 1.00 98.44 87 VAL A N 1
ATOM 714 C CA . VAL A 1 87 ? 0.423 1.791 -10.015 1.00 98.44 87 VAL A CA 1
ATOM 715 C C . VAL A 1 87 ? -0.499 0.621 -9.663 1.00 98.44 87 VAL A C 1
ATOM 717 O O . VAL A 1 87 ? -0.248 -0.076 -8.681 1.00 98.44 87 VAL A O 1
ATOM 720 N N . SER A 1 88 ? -1.510 0.350 -10.493 1.00 98.00 88 SER A N 1
ATOM 721 C CA . SER A 1 88 ? -2.469 -0.737 -10.266 1.00 98.00 88 SER A CA 1
ATOM 722 C C . SER A 1 88 ? -1.828 -2.128 -10.337 1.00 98.00 88 SER A C 1
ATOM 724 O O . SER A 1 88 ? -2.120 -2.989 -9.504 1.00 98.00 88 SER A O 1
ATOM 726 N N . ALA A 1 89 ? -0.901 -2.357 -11.276 1.00 98.12 89 ALA A N 1
ATOM 727 C CA . ALA A 1 89 ? -0.176 -3.622 -11.376 1.00 98.12 89 ALA A CA 1
ATOM 728 C C . ALA A 1 89 ? 0.758 -3.824 -10.175 1.00 98.12 89 ALA A C 1
ATOM 730 O O . ALA A 1 89 ? 0.793 -4.911 -9.597 1.00 98.12 89 ALA A O 1
ATOM 731 N N . CYS A 1 90 ? 1.468 -2.776 -9.751 1.00 98.25 90 CYS A N 1
ATOM 732 C CA . CYS A 1 90 ? 2.318 -2.809 -8.562 1.00 98.25 90 CYS A CA 1
ATOM 733 C C . CYS A 1 90 ? 1.501 -3.058 -7.286 1.00 98.25 90 CYS A C 1
ATOM 735 O O . CYS A 1 90 ? 1.884 -3.905 -6.479 1.00 98.25 90 CYS A O 1
ATOM 737 N N . ALA A 1 91 ? 0.354 -2.391 -7.131 1.00 97.50 91 ALA A N 1
ATOM 738 C CA . ALA A 1 91 ? -0.567 -2.585 -6.012 1.00 97.50 91 ALA A CA 1
ATOM 739 C C . ALA A 1 91 ? -1.065 -4.032 -5.938 1.00 97.50 91 ALA A C 1
ATOM 741 O O . ALA A 1 91 ? -0.967 -4.676 -4.891 1.00 97.50 91 ALA A O 1
ATOM 742 N N . SER A 1 92 ? -1.510 -4.584 -7.070 1.00 96.44 92 SER A N 1
ATOM 743 C CA . SER A 1 92 ? -1.947 -5.979 -7.148 1.00 96.44 92 SER A CA 1
ATOM 744 C C . SER A 1 92 ? -0.816 -6.965 -6.856 1.00 96.44 92 SER A C 1
ATOM 746 O O . SER A 1 92 ? -1.049 -7.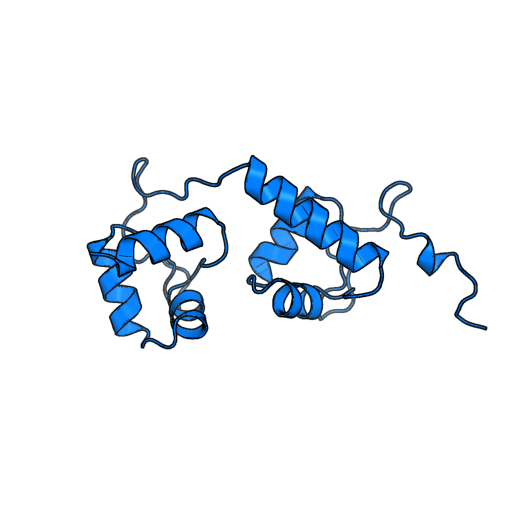980 -6.203 1.00 96.44 92 SER A O 1
ATOM 748 N N . LYS A 1 93 ? 0.398 -6.700 -7.349 1.00 97.12 93 LYS A N 1
ATOM 749 C CA . LYS A 1 93 ? 1.537 -7.617 -7.228 1.00 97.12 93 LYS A CA 1
ATOM 750 C C . LYS A 1 93 ? 2.150 -7.614 -5.828 1.00 97.12 93 LYS A C 1
ATOM 752 O O . LYS A 1 93 ? 2.565 -8.666 -5.351 1.00 97.12 93 LYS A O 1
ATOM 757 N N . LEU A 1 94 ? 2.211 -6.452 -5.177 1.00 96.31 94 LEU A N 1
ATOM 758 C CA . LEU A 1 94 ? 2.768 -6.312 -3.829 1.00 96.31 94 LEU A CA 1
ATOM 759 C C . LEU A 1 94 ? 1.716 -6.498 -2.728 1.00 96.31 94 LEU A C 1
ATOM 761 O O . LEU A 1 94 ? 2.079 -6.729 -1.579 1.00 96.31 94 LEU A O 1
ATOM 765 N N . GLY A 1 95 ? 0.424 -6.424 -3.057 1.00 95.12 95 GLY A N 1
ATOM 766 C CA . GLY A 1 95 ? -0.657 -6.560 -2.081 1.00 95.12 95 GLY A CA 1
ATOM 767 C C . GLY A 1 95 ? -0.818 -5.331 -1.181 1.00 95.12 95 GLY A C 1
ATOM 768 O O . GLY A 1 95 ? -1.209 -5.475 -0.020 1.00 95.12 95 GLY A O 1
ATOM 769 N N . TYR A 1 96 ? -0.516 -4.141 -1.709 1.00 96.62 96 TYR A N 1
ATOM 770 C CA . TYR A 1 96 ? -0.665 -2.855 -1.022 1.00 96.62 96 TYR A CA 1
ATOM 771 C C . TYR A 1 96 ? -1.645 -1.944 -1.771 1.00 96.62 96 TYR A C 1
ATOM 773 O O . TYR A 1 96 ? -1.786 -2.077 -2.987 1.00 96.62 96 TYR A O 1
ATOM 781 N N . PRO A 1 97 ? -2.324 -1.014 -1.077 1.00 95.56 97 PRO A N 1
ATOM 782 C CA . PRO A 1 97 ? -3.195 -0.036 -1.720 1.00 95.56 97 PRO A CA 1
ATOM 783 C C . PRO A 1 97 ? -2.457 0.844 -2.731 1.00 95.56 97 PRO A C 1
ATOM 785 O O . PRO A 1 97 ? -1.285 1.169 -2.531 1.00 95.56 97 PRO A O 1
ATOM 788 N N . GLU A 1 98 ? -3.159 1.296 -3.771 1.00 96.31 98 GLU A N 1
ATOM 789 C CA . GLU A 1 98 ? -2.587 2.196 -4.779 1.00 96.31 98 GLU A CA 1
ATOM 790 C C . GLU A 1 98 ? -2.054 3.489 -4.154 1.00 96.31 98 GLU A C 1
ATOM 792 O O . GLU A 1 98 ? -0.979 3.944 -4.534 1.00 96.31 98 GLU A O 1
ATOM 797 N N . GLU A 1 99 ? -2.717 4.041 -3.130 1.00 95.44 99 GLU A N 1
ATOM 798 C CA . GLU A 1 99 ? -2.235 5.247 -2.445 1.00 95.44 99 GLU A CA 1
ATOM 799 C C . GLU A 1 99 ? -0.897 5.007 -1.730 1.00 95.44 99 GLU A C 1
ATOM 801 O O . GLU A 1 99 ? -0.021 5.877 -1.725 1.00 95.44 99 GLU A O 1
ATOM 806 N N . THR A 1 100 ? -0.714 3.811 -1.161 1.00 97.06 100 THR A N 1
ATOM 807 C CA . THR A 1 100 ? 0.548 3.396 -0.538 1.00 97.06 100 THR A CA 1
ATOM 808 C C . THR A 1 100 ? 1.637 3.232 -1.601 1.00 97.06 100 THR A C 1
ATOM 810 O O . THR A 1 100 ? 2.734 3.759 -1.428 1.00 97.06 100 THR A O 1
ATOM 813 N N . ILE A 1 101 ? 1.327 2.599 -2.739 1.00 98.44 101 ILE A N 1
ATOM 814 C CA . ILE A 1 101 ? 2.256 2.476 -3.873 1.00 98.44 101 ILE A CA 1
ATOM 815 C C . ILE A 1 101 ? 2.663 3.846 -4.419 1.00 98.44 101 ILE A C 1
ATOM 817 O O . ILE A 1 101 ? 3.846 4.074 -4.646 1.00 98.44 101 ILE A O 1
ATOM 821 N N . ILE A 1 102 ? 1.720 4.777 -4.587 1.00 98.31 102 ILE A N 1
ATOM 822 C CA . ILE A 1 102 ? 2.003 6.149 -5.034 1.00 98.31 102 ILE A CA 1
ATOM 823 C C . ILE A 1 102 ? 2.933 6.853 -4.041 1.00 98.31 102 ILE A C 1
ATOM 825 O O . ILE A 1 102 ? 3.896 7.499 -4.450 1.00 98.31 102 ILE A O 1
ATOM 829 N N . SER A 1 103 ? 2.670 6.726 -2.737 1.00 97.44 103 SER A N 1
ATOM 830 C CA . SER A 1 103 ? 3.521 7.301 -1.690 1.00 97.44 103 SER A CA 1
ATOM 831 C C . SER A 1 103 ? 4.947 6.742 -1.740 1.00 97.44 103 SER A C 1
ATOM 833 O O . SER A 1 103 ? 5.913 7.504 -1.713 1.00 97.44 103 SER A O 1
ATOM 835 N N . TRP A 1 104 ? 5.092 5.422 -1.864 1.00 98.25 104 TRP A N 1
ATOM 836 C CA . TRP A 1 104 ? 6.391 4.758 -1.971 1.00 98.25 104 TRP A CA 1
ATOM 837 C C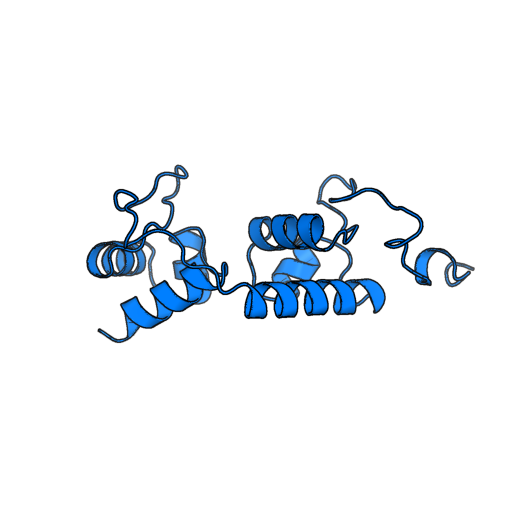 . TRP A 1 104 ? 7.121 5.090 -3.272 1.00 98.25 104 TRP A C 1
ATOM 839 O O . TRP A 1 104 ? 8.323 5.327 -3.241 1.00 98.25 104 TRP A O 1
ATOM 849 N N . ALA A 1 105 ? 6.409 5.177 -4.394 1.00 98.12 105 ALA A N 1
ATOM 850 C CA . ALA A 1 105 ? 6.972 5.577 -5.678 1.00 98.12 105 ALA A CA 1
ATOM 851 C C . ALA A 1 105 ? 7.509 7.014 -5.640 1.00 98.12 105 ALA A C 1
ATOM 853 O O . ALA A 1 105 ? 8.608 7.258 -6.122 1.00 98.12 105 ALA A O 1
ATOM 854 N N . LYS A 1 106 ? 6.799 7.951 -4.996 1.00 98.06 106 LYS A N 1
ATOM 855 C CA . LYS A 1 106 ? 7.311 9.314 -4.773 1.00 98.06 106 LYS A CA 1
ATOM 856 C C . LYS A 1 106 ? 8.566 9.326 -3.901 1.00 98.06 106 LYS A C 1
ATOM 858 O O . LYS A 1 106 ? 9.507 10.041 -4.214 1.00 98.06 106 LYS A O 1
ATOM 863 N N . GLN A 1 107 ? 8.587 8.538 -2.826 1.00 96.69 107 GLN A N 1
ATOM 864 C CA . GLN A 1 107 ? 9.732 8.465 -1.909 1.00 96.69 107 GLN A CA 1
ATOM 865 C C . GLN A 1 107 ? 10.961 7.787 -2.526 1.00 96.69 107 GLN A C 1
ATOM 867 O O . GLN A 1 107 ? 12.082 8.176 -2.222 1.00 96.69 107 GLN A O 1
ATOM 872 N N . GLY A 1 108 ? 10.757 6.772 -3.364 1.00 96.69 108 GLY A N 1
ATOM 873 C CA . GLY A 1 108 ? 11.824 6.054 -4.063 1.00 96.69 108 GLY A CA 1
ATOM 874 C C . GLY A 1 108 ? 12.164 6.607 -5.443 1.00 96.69 108 GLY A C 1
ATOM 875 O O . GLY A 1 108 ? 12.921 5.965 -6.159 1.00 96.69 108 GLY A O 1
ATOM 876 N N . GLU A 1 109 ? 11.555 7.727 -5.838 1.00 97.44 109 GLU A N 1
ATOM 877 C CA . GLU A 1 109 ? 11.661 8.317 -7.177 1.00 97.44 109 GLU A CA 1
ATOM 878 C C . GLU A 1 109 ? 11.364 7.334 -8.329 1.00 97.44 109 GLU A C 1
ATOM 880 O O . GLU A 1 109 ? 11.980 7.404 -9.386 1.00 97.44 109 GLU A O 1
ATOM 885 N N . ILE A 1 110 ? 10.382 6.441 -8.167 1.00 97.69 110 ILE A N 1
ATOM 886 C CA . ILE A 1 110 ? 10.050 5.377 -9.129 1.00 97.69 110 ILE A CA 1
ATOM 887 C C . ILE A 1 110 ? 8.948 5.852 -10.100 1.00 97.69 110 ILE A C 1
ATOM 889 O O . ILE A 1 110 ? 7.809 6.063 -9.667 1.00 97.69 110 ILE A O 1
ATOM 893 N N . PRO A 1 111 ? 9.221 5.980 -11.412 1.00 97.44 111 PRO A N 1
ATOM 894 C CA . PRO A 1 111 ? 8.304 6.571 -12.392 1.00 97.44 111 PRO A CA 1
ATOM 895 C C . PRO A 1 111 ? 7.233 5.571 -12.868 1.00 97.44 111 PRO A C 1
ATOM 897 O O . PRO A 1 111 ? 7.197 5.155 -14.025 1.00 97.44 111 PRO A O 1
ATOM 900 N N . LEU A 1 112 ? 6.343 5.160 -11.960 1.00 97.62 112 LEU A N 1
ATOM 901 C CA . LEU A 1 112 ? 5.199 4.296 -12.280 1.00 97.62 112 LEU A CA 1
ATOM 902 C C . LEU A 1 112 ? 4.134 5.046 -13.088 1.00 97.62 112 LEU A C 1
ATOM 904 O O . LEU A 1 112 ? 3.884 6.225 -12.842 1.00 97.62 112 LEU A O 1
ATOM 908 N N . LEU A 1 113 ? 3.438 4.338 -13.978 1.00 97.31 113 LEU A N 1
ATOM 909 C CA . LEU A 1 113 ? 2.307 4.874 -14.742 1.00 97.31 113 LEU A CA 1
ATOM 910 C C . LEU A 1 113 ? 1.007 4.862 -13.925 1.00 97.31 113 LEU A C 1
ATOM 912 O O . LEU A 1 113 ? 0.599 3.833 -13.378 1.00 97.31 113 LEU A O 1
ATOM 916 N N . MET A 1 114 ? 0.332 6.005 -13.878 1.00 96.69 114 MET A N 1
ATOM 917 C CA . MET A 1 114 ? -1.010 6.166 -13.321 1.00 96.69 114 MET A CA 1
ATOM 918 C C . MET A 1 114 ? -2.085 5.821 -14.367 1.00 96.69 114 MET A C 1
ATOM 920 O O . MET A 1 114 ? -1.804 5.690 -15.557 1.00 96.69 114 MET A O 1
ATOM 924 N N . ALA A 1 115 ? -3.344 5.688 -13.936 1.00 94.31 115 ALA A N 1
ATOM 925 C CA . ALA A 1 115 ? -4.466 5.345 -14.823 1.00 94.31 115 ALA A CA 1
ATOM 926 C C . ALA A 1 115 ? -4.747 6.396 -15.916 1.00 94.31 115 ALA A C 1
ATOM 928 O O . ALA A 1 115 ? -5.347 6.081 -16.940 1.00 94.31 115 ALA A O 1
ATOM 929 N N . ASN A 1 116 ? -4.312 7.639 -15.706 1.00 94.81 116 ASN A N 1
ATOM 930 C CA . ASN A 1 116 ? -4.394 8.731 -16.675 1.00 94.81 116 ASN A CA 1
ATOM 931 C C . ASN A 1 116 ? -3.175 8.796 -17.621 1.00 94.81 116 ASN A C 1
ATOM 933 O O . ASN A 1 116 ? -3.021 9.784 -18.331 1.00 94.81 116 ASN A O 1
ATOM 937 N N . ASN A 1 117 ? -2.317 7.769 -17.629 1.00 91.88 117 ASN A N 1
ATOM 938 C CA . ASN A 1 117 ? -1.055 7.689 -18.376 1.00 91.88 117 ASN A CA 1
ATOM 939 C C . ASN A 1 117 ? 0.013 8.724 -17.986 1.00 91.88 117 ASN A C 1
ATOM 941 O O . ASN A 1 117 ? 1.043 8.817 -18.654 1.00 91.88 117 ASN A O 1
ATOM 945 N N . GLU A 1 118 ? -0.182 9.473 -16.904 1.00 96.31 118 GLU A N 1
ATOM 946 C CA . GLU A 1 118 ? 0.878 10.298 -16.333 1.00 96.31 118 GLU A CA 1
ATOM 947 C C . GLU A 1 118 ? 1.781 9.453 -15.429 1.00 96.31 118 GLU A C 1
ATOM 949 O O . GLU A 1 118 ? 1.378 8.419 -14.888 1.00 96.31 118 GLU A O 1
ATOM 954 N N . LEU A 1 119 ? 3.019 9.904 -15.243 1.00 96.75 119 LEU A N 1
ATOM 955 C CA . LEU A 1 119 ? 3.952 9.268 -14.322 1.00 96.75 119 LEU A CA 1
ATOM 956 C C . LEU A 1 119 ? 3.747 9.804 -12.904 1.00 96.75 119 LEU A C 1
ATOM 958 O O . LEU A 1 119 ? 3.547 11.003 -12.711 1.00 96.75 119 LEU A O 1
ATOM 962 N N . VAL A 1 120 ? 3.867 8.931 -11.902 1.00 97.19 120 VAL A N 1
ATOM 963 C CA . VAL A 1 120 ? 3.852 9.332 -10.483 1.00 97.19 120 VAL A CA 1
ATOM 964 C C . VAL A 1 120 ? 4.979 10.321 -10.174 1.00 97.19 120 VAL A C 1
ATOM 966 O O . VAL A 1 120 ? 4.779 11.274 -9.419 1.00 97.19 120 VAL A O 1
ATOM 969 N N . VAL A 1 121 ? 6.151 10.092 -10.767 1.00 96.56 121 VAL A N 1
ATOM 970 C CA . VAL A 1 121 ? 7.279 11.027 -10.801 1.00 96.56 121 VAL A CA 1
ATOM 971 C C . VAL A 1 121 ? 7.844 11.074 -12.224 1.00 96.56 121 VAL A C 1
ATOM 973 O O . VAL A 1 121 ? 7.902 10.030 -12.875 1.00 96.56 121 VAL A O 1
ATOM 976 N N . PRO A 1 122 ? 8.251 12.246 -12.741 1.00 95.31 122 PRO A N 1
ATOM 977 C CA . PRO A 1 122 ? 8.879 12.339 -14.056 1.00 95.31 122 PRO A CA 1
ATOM 978 C C . PRO A 1 122 ? 10.179 11.529 -14.153 1.00 95.31 122 PRO A C 1
ATOM 980 O O . PRO A 1 122 ? 10.872 11.320 -13.153 1.00 95.31 122 PRO A O 1
ATOM 983 N N . PHE A 1 123 ? 10.542 11.128 -15.374 1.00 93.75 123 PHE A N 1
ATOM 984 C CA . PHE A 1 123 ? 11.862 10.559 -15.638 1.00 93.75 123 PHE A CA 1
ATOM 985 C C . PHE A 1 123 ? 12.974 11.597 -15.435 1.00 93.75 123 PHE A C 1
ATOM 987 O O . PHE A 1 123 ? 12.834 12.762 -15.811 1.00 93.75 123 PHE A O 1
ATOM 994 N N . ASN A 1 124 ? 14.100 11.144 -14.896 1.00 90.31 124 ASN A N 1
ATOM 995 C CA . ASN A 1 124 ? 15.357 11.865 -14.759 1.00 90.31 124 ASN A CA 1
ATOM 996 C C . ASN A 1 124 ? 16.537 10.918 -15.070 1.00 90.31 124 ASN A C 1
ATOM 998 O O . ASN A 1 124 ? 16.342 9.771 -15.470 1.00 90.31 124 ASN A O 1
ATOM 1002 N N . GLU A 1 125 ? 17.770 11.397 -14.914 1.00 87.38 125 GLU A N 1
ATOM 1003 C CA . GLU A 1 125 ? 18.979 10.616 -15.218 1.00 87.38 125 GLU A CA 1
ATOM 1004 C C . GLU A 1 125 ? 19.214 9.404 -14.293 1.00 87.38 125 GLU A C 1
ATOM 1006 O O . GLU A 1 125 ? 19.962 8.501 -14.655 1.00 87.38 125 GLU A O 1
ATOM 1011 N N . TYR A 1 126 ? 18.566 9.360 -13.125 1.00 87.94 126 TYR A N 1
ATOM 1012 C CA . TYR A 1 126 ? 18.766 8.334 -12.097 1.00 87.94 126 TYR A CA 1
ATOM 1013 C C . TYR A 1 126 ? 17.653 7.285 -12.050 1.00 87.94 126 TYR A C 1
ATOM 1015 O O . TYR A 1 126 ? 17.904 6.145 -11.664 1.00 87.94 126 TYR A O 1
ATOM 1023 N N . ASN A 1 127 ? 16.427 7.657 -12.422 1.00 91.31 127 ASN A N 1
ATOM 1024 C CA . ASN A 1 127 ? 15.253 6.791 -12.321 1.00 91.31 127 ASN A CA 1
ATOM 1025 C C . ASN A 1 127 ? 14.742 6.271 -13.670 1.00 91.31 127 ASN A C 1
ATOM 1027 O O . ASN A 1 127 ? 13.763 5.519 -13.712 1.00 91.31 127 ASN A O 1
ATOM 1031 N N . ARG A 1 128 ? 15.377 6.678 -14.775 1.00 89.06 128 ARG A N 1
ATOM 1032 C CA . ARG A 1 128 ? 15.055 6.172 -16.104 1.00 89.06 128 ARG A CA 1
ATOM 1033 C C . ARG A 1 128 ? 15.491 4.707 -16.201 1.00 89.06 128 ARG A C 1
ATOM 1035 O O . ARG A 1 128 ? 16.680 4.412 -16.081 1.00 89.06 128 ARG A O 1
ATOM 1042 N N . PRO A 1 129 ? 14.558 3.773 -16.427 1.00 87.81 129 PRO A N 1
ATOM 1043 C CA . PRO A 1 129 ? 14.913 2.373 -16.535 1.00 87.81 129 PRO A CA 1
ATOM 1044 C C . PRO A 1 129 ? 15.615 2.086 -17.867 1.00 87.81 129 PRO A C 1
ATOM 1046 O O . PRO A 1 129 ? 15.178 2.553 -18.919 1.00 87.81 129 PRO A O 1
ATOM 1049 N N . TYR A 1 130 ? 16.636 1.221 -17.832 1.00 86.62 130 TYR A N 1
ATOM 1050 C CA . TYR A 1 130 ? 17.420 0.810 -19.012 1.00 86.62 130 TYR A CA 1
ATOM 1051 C C . TYR A 1 130 ? 16.558 0.314 -20.180 1.00 86.62 130 TYR A C 1
ATOM 1053 O O . TYR A 1 130 ? 16.928 0.408 -21.344 1.00 86.62 130 TYR A O 1
ATOM 1061 N N . TRP A 1 131 ? 15.394 -0.237 -19.858 1.00 87.88 131 TRP A N 1
ATOM 1062 C CA . TRP A 1 131 ? 14.523 -0.919 -20.794 1.00 87.88 131 TRP A CA 1
ATOM 1063 C C . TRP A 1 131 ? 13.621 0.013 -21.614 1.00 87.88 131 TRP A C 1
ATOM 1065 O O . TRP A 1 131 ? 12.816 -0.479 -22.410 1.00 87.88 131 TRP A O 1
ATOM 1075 N N . LEU A 1 132 ? 13.707 1.330 -21.374 1.00 84.06 132 LEU A N 1
ATOM 1076 C CA . LEU A 1 132 ? 13.209 2.383 -22.271 1.00 84.06 132 LEU A CA 1
ATOM 1077 C C . LEU A 1 132 ? 14.229 2.759 -23.347 1.00 84.06 132 LEU A C 1
ATOM 1079 O O . LEU A 1 132 ? 13.844 3.339 -24.357 1.00 84.06 132 LEU A O 1
ATOM 1083 N N . ASP A 1 133 ? 15.505 2.465 -23.104 1.00 77.38 133 ASP A N 1
ATOM 1084 C CA . ASP A 1 133 ? 16.609 2.779 -24.010 1.00 77.38 133 ASP A CA 1
ATOM 1085 C C . ASP A 1 133 ? 17.042 1.552 -24.823 1.00 77.38 133 ASP A C 1
ATOM 1087 O O . ASP A 1 133 ? 17.786 1.691 -25.791 1.00 77.38 133 ASP A O 1
ATOM 1091 N N . SER A 1 134 ? 16.587 0.350 -24.447 1.00 69.25 134 SER A N 1
ATOM 1092 C CA . SER A 1 134 ? 16.757 -0.844 -25.268 1.00 69.25 134 SER A CA 1
ATOM 1093 C C . SER A 1 134 ? 15.762 -0.833 -26.429 1.00 69.25 134 SER A C 1
ATOM 1095 O O . SER A 1 134 ? 14.554 -0.706 -26.223 1.00 69.25 134 SER A O 1
ATOM 1097 N N . ASP A 1 135 ? 16.279 -1.023 -27.646 1.00 56.88 135 ASP A N 1
ATOM 1098 C CA . ASP A 1 135 ? 15.534 -1.222 -28.900 1.00 56.88 135 ASP A CA 1
ATOM 1099 C C . ASP A 1 135 ? 14.705 -2.531 -28.907 1.00 56.88 135 ASP A C 1
ATOM 1101 O O . ASP A 1 135 ? 14.513 -3.152 -29.946 1.00 56.88 135 ASP A O 1
ATOM 1105 N N . ASP A 1 136 ? 14.135 -2.956 -27.775 1.00 55.22 136 ASP A N 1
ATOM 1106 C CA . ASP A 1 136 ? 13.187 -4.083 -27.702 1.00 55.22 136 ASP A CA 1
ATOM 1107 C C . ASP A 1 136 ? 11.818 -3.739 -28.343 1.00 55.22 136 ASP A C 1
ATOM 1109 O O . ASP A 1 136 ? 10.810 -4.403 -28.092 1.00 55.22 136 ASP A O 1
ATOM 1113 N N . PHE A 1 137 ? 11.770 -2.667 -29.140 1.00 52.34 137 PHE A N 1
ATOM 1114 C CA . PHE A 1 137 ? 10.610 -2.148 -29.860 1.00 52.34 137 PHE A CA 1
ATOM 1115 C C . PHE A 1 137 ? 10.742 -2.249 -31.392 1.00 52.34 137 PHE A C 1
ATOM 1117 O O . PHE A 1 137 ? 9.884 -1.706 -32.093 1.00 52.34 137 PHE A O 1
ATOM 1124 N N . LEU A 1 138 ? 11.763 -2.942 -31.917 1.00 42.50 138 LEU A N 1
ATOM 1125 C CA . LEU A 1 138 ? 11.895 -3.260 -33.347 1.00 42.50 138 LEU A CA 1
ATOM 1126 C C . LEU A 1 138 ? 11.823 -4.766 -33.621 1.00 42.50 138 LEU A C 1
ATOM 1128 O O . LEU A 1 138 ? 12.630 -5.524 -33.042 1.00 42.50 138 LEU A O 1
#

Organism: NCBI:txid1624

Secondary structure (DSSP, 8-state):
-HHHHHHHHHHHTTS-SBHHHHHHHH---HHHHHHHHHHTT---B-TTS-BSS---TTTS----HHHHHHHHHHHHHHHHTTS--BHHHHHHHHT--HHHHHHHHHHTT--PBPTTS-BSS---TTT--GGGTS-TT-

Foldseek 3Di:
DVPLVVVLVCQLQQQAQALVSVCVVVVHDSVVSLVSCVVSVAQHAYPVRGGSHDDDPVRPHNHDPVSLVVLLVVLLVCCLVVVAQALVSSCVVVNGDSVSSLVSCVVSVAQGAYPVRHTSHDDDPPRDHCVVVDVPVD

Radius of gyration: 17.22 Å; chains: 1; bounding box: 38×24×55 Å

Sequence (138 aa):
MLYNLKLRQAFNDEKYNTISQAAKDTGYTYQTVKKWAIDGDIPLLDENGTSIVKITEDNQRKVNEKRRIEHINKLNEIFHKKEAITVSACASKLGYPEETIISWAKQGEIPLLMANNELVVPFNEYNRPYWLDSDDFL